Protein AF-A0A645HSI7-F1 (afdb_monomer_lite)

Secondary structure (DSSP, 8-state):
--HHHHHHHTTS------HHHHHHHHHTTSS-----TT--------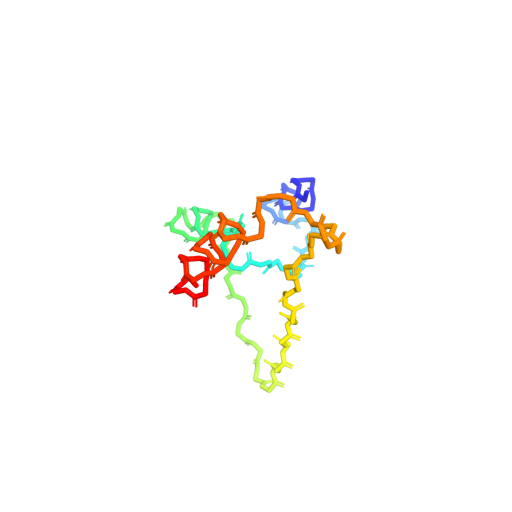----TT-TTHHHHHHHHHHHTT-

Radius of gyration: 17.2 Å; chains: 1; bounding box: 34×27×44 Å

Structure (mmCIF, N/CA/C/O backbone):
data_AF-A0A645HSI7-F1
#
_entry.id   AF-A0A645HSI7-F1
#
loop_
_atom_site.group_PDB
_atom_site.id
_atom_site.type_symbol
_atom_site.label_atom_id
_atom_site.label_alt_id
_atom_site.label_comp_id
_atom_site.label_asym_id
_atom_site.label_entity_id
_atom_site.label_seq_id
_atom_site.pdbx_PDB_ins_code
_atom_site.Cartn_x
_atom_site.Cartn_y
_atom_site.Cartn_z
_atom_site.occupancy
_atom_site.B_iso_or_equiv
_atom_site.auth_seq_id
_atom_site.auth_comp_id
_atom_site.auth_asym_id
_atom_site.auth_atom_id
_atom_site.pdbx_PDB_model_num
ATOM 1 N N . MET A 1 1 ? -7.816 8.292 -4.190 1.00 60.50 1 MET A N 1
ATOM 2 C CA . MET A 1 1 ? -8.412 7.647 -2.996 1.00 60.50 1 MET A CA 1
ATOM 3 C C . MET A 1 1 ? -8.259 8.506 -1.728 1.00 60.50 1 MET A C 1
ATOM 5 O O . MET A 1 1 ? -7.936 7.982 -0.674 1.00 60.50 1 MET A O 1
ATOM 9 N N . ASN A 1 2 ? -8.487 9.827 -1.798 1.00 80.38 2 ASN A N 1
ATOM 10 C CA . ASN A 1 2 ? -8.302 10.711 -0.631 1.00 80.38 2 ASN A CA 1
ATOM 11 C C . ASN A 1 2 ? -9.613 11.025 0.099 1.00 80.38 2 ASN A C 1
ATOM 13 O O . ASN A 1 2 ? -9.621 11.072 1.322 1.00 80.38 2 ASN A O 1
ATOM 17 N N . VAL A 1 3 ? -10.726 11.167 -0.628 1.00 91.94 3 VAL A N 1
ATOM 18 C CA . VAL A 1 3 ? -12.028 11.523 -0.034 1.00 91.94 3 VAL A CA 1
ATOM 19 C C . VAL A 1 3 ? -12.536 10.436 0.915 1.00 91.94 3 VAL A C 1
ATOM 21 O O . VAL A 1 3 ? -12.876 10.733 2.051 1.00 91.94 3 VAL A O 1
ATOM 24 N N . ILE A 1 4 ? -12.510 9.166 0.495 1.00 91.62 4 ILE A N 1
ATOM 25 C CA . ILE A 1 4 ? -12.956 8.042 1.337 1.00 91.62 4 ILE A CA 1
ATOM 26 C C . ILE A 1 4 ? -12.111 7.947 2.617 1.00 91.62 4 ILE A C 1
ATOM 28 O O . ILE A 1 4 ? -12.655 7.805 3.710 1.00 91.62 4 ILE A O 1
ATOM 32 N N . LYS A 1 5 ? -10.783 8.092 2.499 1.00 91.88 5 LYS A N 1
ATOM 33 C CA . LYS A 1 5 ? -9.872 8.114 3.651 1.00 91.88 5 LYS A CA 1
ATOM 34 C C . LYS A 1 5 ? -10.207 9.267 4.603 1.00 91.88 5 LYS A C 1
ATOM 36 O O . LYS A 1 5 ? -10.287 9.048 5.804 1.00 91.88 5 LYS A O 1
ATOM 41 N N . TYR A 1 6 ? -10.448 10.465 4.066 1.00 93.12 6 TYR A N 1
ATOM 42 C CA . TYR A 1 6 ? -10.867 11.632 4.844 1.00 93.12 6 TYR A CA 1
ATOM 43 C C . TYR A 1 6 ? -12.161 11.380 5.620 1.00 93.12 6 TYR A C 1
ATOM 45 O O . TYR A 1 6 ? -12.165 11.531 6.835 1.00 93.12 6 TYR A O 1
ATOM 53 N N . LEU A 1 7 ? -13.215 10.913 4.952 1.00 94.25 7 LEU A N 1
ATOM 54 C CA . LEU A 1 7 ? -14.505 10.632 5.588 1.00 94.25 7 LEU A CA 1
ATOM 55 C C . LEU A 1 7 ? -14.396 9.561 6.681 1.00 94.25 7 LEU A C 1
ATOM 57 O O . LEU A 1 7 ? -14.957 9.722 7.759 1.00 94.25 7 LEU A O 1
ATOM 61 N N . THR A 1 8 ? -13.607 8.511 6.446 1.00 94.38 8 THR A N 1
ATOM 62 C CA . THR A 1 8 ? -13.367 7.452 7.444 1.00 94.38 8 THR A CA 1
ATOM 63 C C . THR A 1 8 ? -12.707 8.015 8.709 1.00 94.38 8 THR A C 1
ATOM 65 O O . THR A 1 8 ? -13.068 7.643 9.818 1.00 94.38 8 THR A O 1
ATOM 68 N N . MET A 1 9 ? -11.775 8.963 8.566 1.00 93.31 9 MET A N 1
ATOM 69 C CA . MET A 1 9 ? -11.153 9.645 9.712 1.00 93.31 9 MET A CA 1
ATOM 70 C C . MET A 1 9 ? -12.098 10.608 10.436 1.00 93.31 9 MET A C 1
ATOM 72 O O . MET A 1 9 ? -11.802 11.015 11.553 1.00 93.31 9 MET A O 1
ATOM 76 N N . GLN A 1 10 ? -13.189 11.028 9.794 1.00 95.19 10 GLN A N 1
ATOM 77 C CA . GLN A 1 10 ? -14.245 11.846 10.398 1.00 95.19 10 GLN A CA 1
ATOM 78 C C . GLN A 1 10 ? -15.381 10.984 10.966 1.00 95.19 10 GLN A C 1
ATOM 80 O O . GLN A 1 10 ? -16.497 11.470 11.116 1.00 95.19 10 GLN A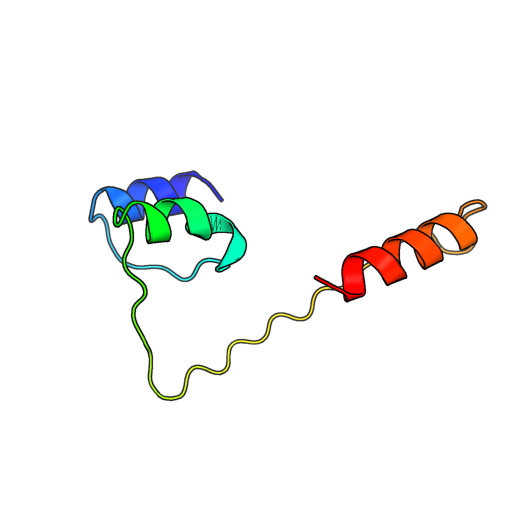 O 1
ATOM 85 N N . ASP A 1 11 ? -15.114 9.701 11.233 1.00 92.19 11 ASP A N 1
ATOM 86 C CA . ASP A 1 11 ? -16.079 8.743 11.784 1.00 92.19 11 ASP A CA 1
ATOM 87 C C . ASP A 1 11 ? -17.336 8.546 10.910 1.00 92.19 11 ASP A C 1
ATOM 89 O O . ASP A 1 11 ? -18.384 8.101 11.364 1.00 92.19 11 ASP A O 1
ATOM 93 N N . CYS A 1 12 ? -17.241 8.838 9.606 1.00 94.94 12 CYS A N 1
ATOM 94 C CA . CYS A 1 12 ? -18.360 8.694 8.667 1.00 94.94 12 CYS A CA 1
ATOM 95 C C . CYS A 1 12 ? -18.551 7.247 8.160 1.00 94.94 12 CYS A C 1
ATOM 97 O O 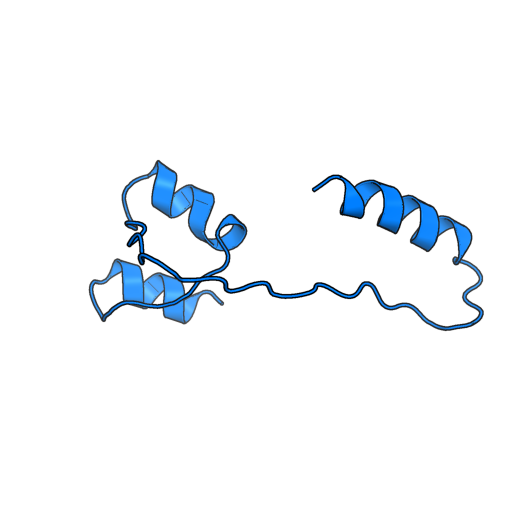. CYS A 1 12 ? -19.232 7.036 7.156 1.00 94.94 12 CYS A O 1
ATOM 99 N N . GLY A 1 13 ? -17.925 6.252 8.799 1.00 93.06 13 GLY A N 1
ATOM 100 C CA . GLY A 1 13 ? -18.056 4.832 8.462 1.00 93.06 13 GLY A CA 1
ATOM 101 C C . GLY A 1 13 ? -16.732 4.065 8.418 1.00 93.06 13 GLY A C 1
ATOM 102 O O . GLY A 1 13 ? -15.687 4.557 8.835 1.00 93.06 13 GLY A O 1
ATOM 103 N N . ILE A 1 14 ? -16.787 2.838 7.887 1.00 93.56 14 ILE A N 1
ATOM 104 C CA . ILE A 1 14 ? -15.641 1.933 7.705 1.00 93.56 14 ILE A CA 1
ATOM 105 C C . ILE A 1 14 ? -15.462 1.582 6.225 1.00 93.56 14 ILE A C 1
ATOM 107 O O . ILE A 1 14 ? -16.414 1.604 5.447 1.00 93.56 14 ILE A O 1
ATOM 111 N N . THR A 1 15 ? -14.239 1.252 5.817 1.00 92.25 15 THR A N 1
ATOM 112 C CA . THR A 1 15 ? -13.920 0.959 4.414 1.00 92.25 15 THR A CA 1
ATOM 113 C C . THR A 1 15 ? -12.712 0.027 4.294 1.00 92.25 15 THR A C 1
ATOM 115 O O . THR A 1 15 ? -11.980 -0.182 5.263 1.00 92.25 15 THR A O 1
ATOM 118 N N . PHE A 1 16 ? -12.477 -0.491 3.090 1.00 89.62 16 PHE A N 1
ATOM 119 C CA . PHE A 1 16 ? -11.278 -1.244 2.735 1.00 89.62 16 PHE A CA 1
ATOM 120 C C . PHE A 1 16 ? -10.296 -0.325 2.008 1.00 89.62 16 PHE A C 1
ATOM 122 O O . PHE A 1 16 ? -10.634 0.293 0.999 1.00 89.62 16 PHE A O 1
ATOM 129 N N . LEU A 1 17 ? -9.069 -0.234 2.516 1.00 88.50 17 LEU A N 1
ATOM 130 C CA . LEU A 1 17 ? -7.995 0.561 1.926 1.00 88.50 17 LEU A CA 1
ATOM 131 C C . LEU A 1 17 ? -6.717 -0.272 1.875 1.00 88.50 17 LEU A C 1
ATOM 133 O O . LEU A 1 17 ? -6.458 -1.070 2.775 1.00 88.50 17 LEU A O 1
ATOM 137 N N . TYR A 1 18 ? -5.900 -0.050 0.843 1.00 87.12 18 TYR A N 1
ATOM 138 C CA . TYR A 1 18 ? -4.548 -0.602 0.794 1.00 87.12 18 TYR A CA 1
ATOM 139 C C . TYR A 1 18 ? -3.745 -0.111 1.996 1.00 87.12 18 TYR A C 1
ATOM 141 O O . TYR A 1 18 ? -3.702 1.091 2.262 1.00 87.12 18 TYR A O 1
ATOM 149 N N . GLU A 1 19 ? -3.063 -1.028 2.679 1.00 85.12 19 GLU A N 1
ATOM 150 C CA . GLU A 1 19 ? -2.302 -0.723 3.895 1.00 85.12 19 GLU A CA 1
ATOM 151 C C . GLU A 1 19 ? -1.253 0.376 3.657 1.00 85.12 19 GLU A C 1
ATOM 153 O O . GLU A 1 19 ? -1.148 1.322 4.438 1.00 85.12 19 GLU A O 1
ATOM 158 N N . ALA A 1 20 ? -0.579 0.343 2.502 1.00 86.50 20 ALA A N 1
ATOM 159 C CA . ALA A 1 20 ? 0.377 1.371 2.090 1.00 86.50 20 ALA A CA 1
ATOM 160 C C . ALA A 1 20 ? -0.231 2.789 2.008 1.00 86.50 20 ALA A C 1
ATOM 162 O O . ALA A 1 20 ? 0.460 3.771 2.268 1.00 86.50 20 ALA A O 1
ATOM 163 N N . ALA A 1 21 ? -1.524 2.921 1.691 1.00 88.31 21 ALA A N 1
ATOM 164 C CA . ALA A 1 21 ? -2.195 4.215 1.533 1.00 88.31 21 ALA A CA 1
ATOM 165 C C . ALA A 1 21 ? -2.649 4.854 2.863 1.00 88.31 21 ALA A C 1
ATOM 167 O O . ALA A 1 21 ? -3.017 6.037 2.880 1.00 88.31 21 ALA A O 1
ATOM 168 N N . VAL A 1 22 ? -2.646 4.078 3.955 1.00 91.75 22 VAL A N 1
ATOM 169 C CA . VAL A 1 22 ? -3.088 4.491 5.301 1.00 91.75 22 VAL A CA 1
ATOM 170 C C . VAL A 1 22 ? -2.008 4.333 6.374 1.00 91.75 22 VAL A C 1
ATOM 172 O O . VAL A 1 22 ? -2.282 4.567 7.548 1.00 91.75 22 VAL A O 1
ATOM 175 N N . LYS A 1 23 ? -0.781 3.942 6.001 1.00 92.00 23 LYS A N 1
ATOM 176 C CA . LYS A 1 23 ? 0.316 3.666 6.943 1.00 92.00 23 LYS A CA 1
ATOM 177 C C . LYS A 1 23 ? 0.545 4.815 7.931 1.00 92.00 23 LYS A C 1
ATOM 179 O O . LYS A 1 23 ? 0.559 4.591 9.136 1.00 92.00 23 LYS A O 1
ATOM 184 N N . LYS A 1 24 ? 0.621 6.050 7.424 1.00 93.00 24 LYS A N 1
ATOM 185 C CA . LYS A 1 24 ? 0.780 7.257 8.247 1.00 93.00 24 LYS A CA 1
ATOM 186 C C . LYS A 1 24 ? -0.384 7.438 9.226 1.00 93.00 24 LYS A C 1
ATOM 188 O O . LYS A 1 24 ? -0.175 7.694 10.403 1.00 93.00 24 LYS A O 1
ATOM 193 N N . GLU A 1 25 ? -1.619 7.301 8.752 1.00 93.50 25 GLU A N 1
ATOM 194 C CA . GLU A 1 25 ? -2.817 7.433 9.585 1.00 93.50 25 GLU A CA 1
ATOM 195 C C . GLU A 1 25 ? -2.907 6.360 10.682 1.00 93.50 25 GLU A C 1
ATOM 197 O O . GLU A 1 25 ? -3.422 6.643 11.764 1.00 93.50 25 GLU A O 1
ATOM 202 N N . LEU A 1 26 ? -2.422 5.145 10.405 1.00 92.75 26 LEU A N 1
ATOM 203 C CA . LEU A 1 26 ? -2.332 4.056 11.380 1.00 92.75 26 LEU A CA 1
ATOM 204 C C . LEU A 1 26 ? -1.260 4.347 12.442 1.00 92.75 26 LEU A C 1
ATOM 206 O O . LEU A 1 26 ? -1.531 4.192 13.631 1.00 92.75 26 LEU A O 1
ATOM 210 N N . GLU A 1 27 ? -0.074 4.811 12.030 1.00 94.38 27 GLU A N 1
ATOM 211 C CA . GLU A 1 27 ? 1.017 5.215 12.934 1.00 94.38 27 GLU A CA 1
ATOM 212 C C . GLU A 1 27 ? 0.594 6.376 13.852 1.00 94.38 27 GLU A C 1
ATOM 214 O O . GLU A 1 27 ? 0.831 6.347 15.059 1.00 94.38 27 GLU A O 1
ATOM 219 N N . GLU A 1 28 ? -0.120 7.359 13.301 1.00 95.50 28 GLU A N 1
ATOM 220 C CA . GLU A 1 28 ? -0.665 8.513 14.029 1.00 95.50 28 GLU A CA 1
ATOM 221 C C . GLU A 1 28 ? -1.949 8.191 14.819 1.00 95.50 28 GLU A C 1
ATOM 223 O O . GLU A 1 28 ? -2.517 9.080 15.452 1.00 95.50 28 GLU A O 1
ATOM 228 N N . LYS A 1 29 ? -2.434 6.940 14.785 1.00 92.44 29 LYS A N 1
ATOM 229 C CA . LYS A 1 29 ? -3.680 6.477 15.433 1.00 92.44 29 LYS A CA 1
ATOM 230 C C . LYS A 1 29 ? -4.946 7.245 15.020 1.00 92.44 29 LYS A C 1
ATOM 232 O O . LYS A 1 29 ? -5.947 7.213 15.733 1.00 92.44 29 LYS A O 1
ATOM 237 N N . ARG A 1 30 ? -4.928 7.909 13.860 1.00 93.69 30 ARG A N 1
ATOM 238 C CA . ARG A 1 30 ? -6.099 8.584 13.268 1.00 93.69 30 ARG A CA 1
ATOM 239 C C . ARG A 1 30 ? -7.038 7.608 12.564 1.00 93.69 30 ARG A C 1
ATOM 241 O O . ARG A 1 30 ? -8.215 7.902 12.398 1.00 93.69 30 ARG A O 1
ATOM 248 N N . LEU A 1 31 ? -6.518 6.452 12.154 1.00 93.75 31 LEU A N 1
ATOM 249 C CA . LEU A 1 31 ? -7.297 5.310 11.685 1.00 93.75 31 LEU A CA 1
ATOM 250 C C . LEU A 1 31 ? -6.959 4.076 12.517 1.00 93.75 31 LEU A C 1
ATOM 252 O O . LEU A 1 31 ? -5.856 3.944 13.048 1.00 93.75 31 LEU A O 1
ATOM 256 N N . LYS A 1 32 ? -7.908 3.143 12.593 1.00 92.31 32 LYS A N 1
ATOM 257 C CA . LYS A 1 32 ? -7.735 1.858 13.270 1.00 92.31 32 LYS A CA 1
ATOM 258 C C . LYS A 1 32 ? -8.024 0.719 12.302 1.00 92.31 32 LYS A C 1
ATOM 260 O O . LYS A 1 32 ? -9.079 0.683 11.676 1.00 92.31 32 LYS A O 1
ATOM 265 N N . LYS A 1 33 ? -7.095 -0.235 12.208 1.00 91.00 33 LYS A N 1
ATOM 266 C CA . LYS A 1 33 ? -7.296 -1.476 11.453 1.00 91.00 33 LYS A CA 1
ATOM 267 C C . LYS A 1 33 ? -8.304 -2.365 12.187 1.00 91.00 33 LYS A C 1
ATOM 269 O O . LYS A 1 33 ? -8.170 -2.595 13.389 1.00 91.00 33 LYS A O 1
ATOM 274 N N . ILE A 1 34 ? -9.298 -2.867 11.458 1.00 91.06 34 ILE A N 1
ATOM 275 C CA . ILE A 1 34 ? -10.255 -3.864 11.948 1.00 91.06 34 ILE A CA 1
ATOM 276 C C . ILE A 1 34 ? -9.793 -5.230 11.441 1.00 91.06 34 ILE A C 1
ATOM 278 O O . ILE A 1 34 ? -9.746 -5.462 10.234 1.00 91.06 34 ILE A O 1
ATOM 282 N N . THR A 1 35 ? -9.423 -6.125 12.358 1.00 85.88 35 THR A N 1
ATOM 283 C CA . THR A 1 35 ? -9.017 -7.492 12.010 1.00 85.88 35 THR A CA 1
ATOM 284 C C . THR A 1 35 ? -10.255 -8.343 11.762 1.00 85.88 35 THR A C 1
ATOM 286 O O . THR A 1 35 ? -11.015 -8.623 12.688 1.00 85.88 35 THR A O 1
ATOM 289 N N . LEU A 1 36 ? -10.444 -8.770 10.517 1.00 85.25 36 LEU A N 1
ATOM 290 C CA . LEU A 1 36 ? -11.491 -9.709 10.132 1.00 85.25 36 LEU A CA 1
ATOM 291 C C . LEU A 1 36 ? -10.904 -11.124 10.138 1.00 85.25 36 LEU A C 1
ATOM 293 O O . LEU A 1 36 ? -9.904 -11.380 9.467 1.00 85.25 36 LEU A O 1
ATOM 297 N N . LYS A 1 37 ? -11.499 -12.030 10.922 1.00 80.44 37 LYS A N 1
ATOM 298 C CA . LYS A 1 37 ? -11.168 -13.458 10.847 1.00 80.44 37 LYS A CA 1
ATOM 299 C C . LYS A 1 37 ? -11.636 -13.950 9.472 1.00 80.44 37 LYS A C 1
ATOM 301 O O . LYS A 1 37 ? -12.769 -13.676 9.097 1.00 80.44 37 LYS A O 1
ATOM 306 N N . ASP A 1 38 ? -10.737 -14.585 8.725 1.00 80.38 38 ASP A N 1
ATOM 307 C CA . ASP A 1 38 ? -10.991 -15.221 7.418 1.00 80.38 38 ASP A CA 1
ATOM 308 C C . ASP A 1 38 ? -11.085 -14.296 6.189 1.00 80.38 38 ASP A C 1
ATOM 310 O O . ASP A 1 38 ? -11.537 -14.708 5.120 1.00 80.38 38 ASP A O 1
ATOM 314 N N . LEU A 1 39 ? -10.597 -13.056 6.283 1.00 74.50 39 LEU A N 1
ATOM 315 C CA . LEU A 1 39 ? -10.512 -12.174 5.119 1.00 74.50 39 LEU A CA 1
ATOM 316 C C . LEU A 1 39 ? -9.237 -12.435 4.301 1.00 74.50 39 LEU A C 1
ATOM 318 O O . LEU A 1 39 ? -8.177 -11.892 4.609 1.00 74.50 39 LEU A O 1
ATOM 322 N N . ASN A 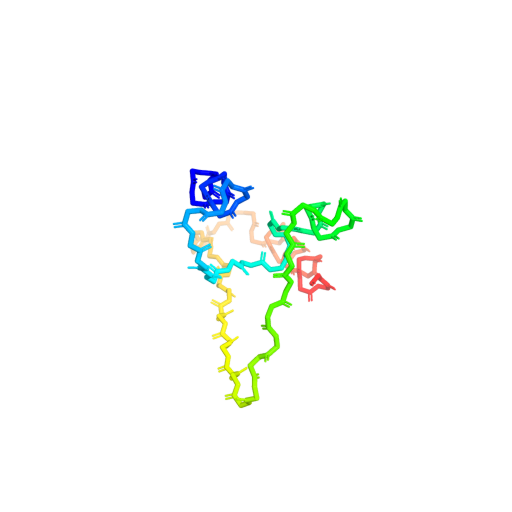1 40 ? -9.356 -13.210 3.222 1.00 67.62 40 ASN A N 1
ATOM 323 C CA . ASN A 1 40 ? -8.289 -13.388 2.235 1.00 67.62 40 ASN A CA 1
ATOM 324 C C . ASN A 1 40 ? -8.551 -12.532 0.982 1.00 67.62 40 ASN A C 1
ATOM 326 O O . ASN A 1 40 ? -8.991 -13.039 -0.048 1.00 67.62 40 ASN A O 1
ATOM 330 N N . ILE A 1 41 ? -8.338 -11.215 1.084 1.00 72.25 41 ILE A N 1
ATOM 331 C CA . ILE A 1 41 ? -8.384 -10.314 -0.078 1.00 72.25 41 ILE A CA 1
ATOM 332 C C . ILE A 1 41 ? -6.964 -10.158 -0.615 1.00 72.25 41 ILE A C 1
ATOM 334 O O . ILE A 1 41 ? -6.152 -9.435 -0.040 1.00 72.25 41 ILE A O 1
ATOM 338 N N . GLN A 1 42 ? -6.692 -10.814 -1.739 1.00 67.50 42 GLN A N 1
ATOM 339 C CA . GLN A 1 42 ? -5.481 -10.612 -2.521 1.00 67.50 42 GLN A CA 1
ATOM 340 C C . GLN A 1 42 ? -5.848 -9.846 -3.794 1.00 67.50 42 GLN A C 1
ATOM 342 O O . GLN A 1 42 ? -6.702 -10.278 -4.567 1.00 67.50 42 GLN A O 1
ATOM 347 N N . HIS A 1 43 ? -5.226 -8.686 -3.994 1.00 72.31 43 HIS A N 1
ATOM 348 C CA . HIS A 1 43 ? -5.304 -7.961 -5.257 1.00 72.31 43 HIS A CA 1
ATOM 349 C C . HIS A 1 43 ? -4.011 -8.184 -6.027 1.00 72.31 43 HIS A C 1
ATOM 351 O O . HIS A 1 43 ? -2.956 -7.703 -5.617 1.00 72.31 43 HIS A O 1
ATOM 357 N N . ASP A 1 44 ? -4.106 -8.891 -7.149 1.00 75.44 44 ASP A N 1
ATOM 358 C CA . ASP A 1 44 ? -2.972 -9.062 -8.046 1.00 75.44 44 ASP A CA 1
ATOM 359 C C . ASP A 1 44 ? -2.667 -7.728 -8.741 1.00 75.44 44 ASP A C 1
ATOM 361 O O . ASP A 1 44 ? -3.512 -7.142 -9.424 1.00 75.44 44 ASP A O 1
ATOM 365 N N . MET A 1 45 ? -1.446 -7.227 -8.557 1.00 79.19 45 MET A N 1
ATOM 366 C CA . MET A 1 45 ? -0.948 -6.065 -9.287 1.00 79.19 45 MET A CA 1
ATOM 367 C C . MET A 1 45 ? -0.256 -6.522 -10.567 1.00 79.19 45 MET A C 1
ATOM 369 O O . MET A 1 45 ? 0.666 -7.333 -10.534 1.00 79.19 45 MET A O 1
ATOM 373 N N . THR A 1 46 ? -0.684 -5.976 -11.705 1.00 88.19 46 THR A N 1
ATOM 374 C CA . THR A 1 46 ? -0.068 -6.258 -13.008 1.00 88.19 46 THR A CA 1
ATOM 375 C C . THR A 1 46 ? 0.734 -5.049 -13.477 1.00 88.19 46 THR A C 1
ATOM 377 O O . THR A 1 46 ? 0.203 -3.942 -13.555 1.00 88.19 46 THR A O 1
ATOM 380 N N . PHE A 1 47 ? 2.002 -5.265 -13.825 1.00 89.56 47 PHE A N 1
ATOM 381 C CA . PHE A 1 47 ? 2.855 -4.251 -14.440 1.00 89.56 47 PHE A CA 1
ATOM 382 C C . PHE A 1 47 ? 2.789 -4.397 -15.967 1.00 89.56 47 PHE A C 1
ATOM 384 O O . PHE A 1 47 ? 3.152 -5.441 -16.505 1.00 89.56 47 PHE A O 1
ATOM 391 N N . ILE A 1 48 ? 2.277 -3.380 -16.667 1.00 91.69 48 ILE A N 1
ATOM 392 C CA . ILE A 1 48 ? 1.990 -3.441 -18.110 1.00 91.69 48 ILE A CA 1
ATOM 393 C C . ILE A 1 48 ? 2.790 -2.362 -18.838 1.00 91.69 48 ILE A C 1
ATOM 395 O O . ILE A 1 48 ? 2.779 -1.199 -18.440 1.00 91.69 48 ILE A O 1
ATOM 399 N N . TRP A 1 49 ? 3.429 -2.734 -19.947 1.00 93.19 49 TRP A N 1
ATOM 400 C CA . TRP A 1 49 ? 4.089 -1.803 -20.861 1.00 93.19 49 TRP A CA 1
ATOM 401 C C . TRP A 1 49 ? 3.845 -2.181 -22.324 1.00 93.19 49 TRP A C 1
ATOM 403 O O . TRP A 1 49 ? 3.310 -3.244 -22.649 1.00 93.19 49 TRP A O 1
ATOM 413 N N . ARG A 1 50 ? 4.212 -1.277 -23.238 1.00 94.56 50 ARG A N 1
ATOM 414 C CA . ARG A 1 50 ? 4.002 -1.480 -24.674 1.00 94.56 50 ARG A CA 1
ATOM 415 C C . ARG A 1 50 ? 4.859 -2.642 -25.178 1.00 94.56 50 ARG A C 1
ATOM 417 O O . ARG A 1 50 ? 6.083 -2.607 -25.057 1.00 94.56 50 ARG A O 1
ATOM 424 N N . LYS A 1 51 ? 4.224 -3.616 -25.834 1.00 91.12 51 LYS A N 1
ATOM 425 C CA . LYS A 1 51 ? 4.926 -4.687 -26.554 1.00 91.12 51 LYS A CA 1
ATOM 426 C C . LYS A 1 51 ? 5.913 -4.086 -27.564 1.00 91.12 51 LYS A C 1
ATOM 428 O O . LYS A 1 51 ? 5.574 -3.132 -28.266 1.00 91.12 51 LYS A O 1
ATOM 433 N N . ASN A 1 52 ? 7.120 -4.650 -27.637 1.00 92.44 52 ASN A N 1
ATOM 434 C CA . ASN A 1 52 ? 8.222 -4.162 -28.478 1.00 92.44 52 ASN A CA 1
ATOM 435 C C . ASN A 1 52 ? 8.636 -2.715 -28.143 1.00 92.44 52 ASN A C 1
ATOM 437 O O . ASN A 1 52 ? 8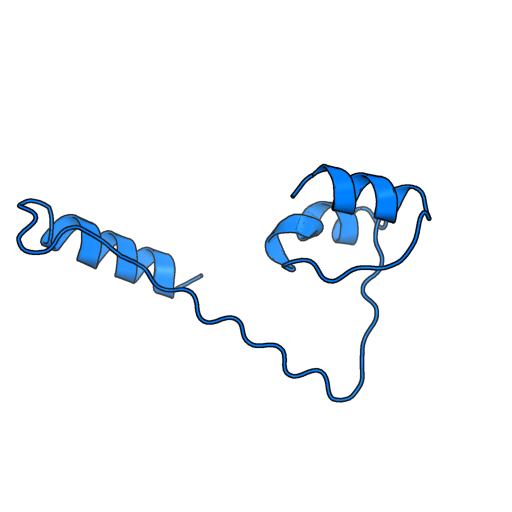.908 -1.895 -29.025 1.00 92.44 52 ASN A O 1
ATOM 441 N N . SER A 1 53 ? 8.618 -2.357 -26.859 1.00 93.94 53 SER A N 1
ATOM 442 C CA . SER A 1 53 ? 9.253 -1.126 -26.399 1.00 93.94 53 SER A CA 1
ATOM 443 C C . SER A 1 53 ? 10.770 -1.226 -26.568 1.00 93.94 53 SER A C 1
ATOM 445 O O . SER A 1 53 ? 11.362 -2.246 -26.220 1.00 93.94 53 SER A O 1
ATOM 447 N N . VAL A 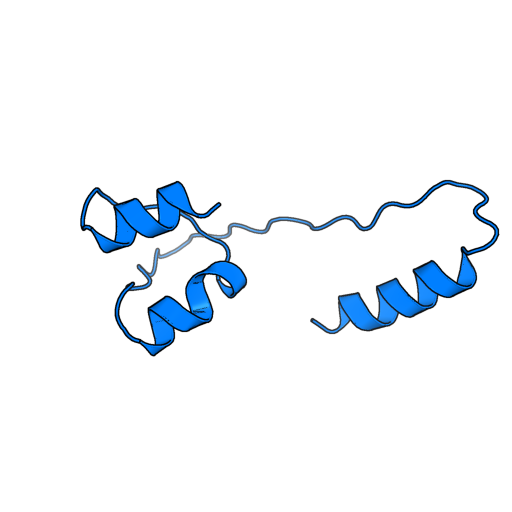1 54 ? 11.414 -0.147 -27.020 1.00 95.62 54 VAL A N 1
ATOM 448 C CA . VAL A 1 54 ? 12.887 -0.035 -26.984 1.00 95.62 54 VAL A CA 1
ATOM 449 C C . VAL A 1 54 ? 13.422 0.035 -25.548 1.00 95.62 54 VAL A C 1
ATOM 451 O O . VAL A 1 54 ? 14.604 -0.165 -25.318 1.00 95.62 54 VAL A O 1
ATOM 454 N N . PHE A 1 55 ? 12.538 0.279 -24.577 1.00 95.81 55 PHE A N 1
ATOM 455 C CA . PHE A 1 55 ? 12.834 0.345 -23.147 1.00 95.81 55 PHE A CA 1
ATOM 456 C C . PHE A 1 55 ? 12.510 -0.961 -22.410 1.00 95.81 55 PHE A C 1
ATOM 458 O O . PHE A 1 55 ? 12.266 -0.925 -21.209 1.00 95.81 55 PHE A O 1
ATOM 465 N N . THR A 1 56 ? 12.432 -2.099 -23.110 1.00 94.25 56 THR A N 1
ATOM 466 C CA . THR A 1 56 ? 12.096 -3.387 -22.473 1.00 94.25 56 THR A CA 1
ATOM 467 C C . THR A 1 56 ? 13.048 -3.695 -21.316 1.00 94.25 56 THR A C 1
ATOM 469 O O . THR A 1 56 ? 12.576 -3.904 -20.205 1.00 94.25 56 THR A O 1
ATOM 472 N N . ASP A 1 57 ? 14.358 -3.561 -21.532 1.00 94.38 57 ASP A N 1
ATOM 473 C CA . ASP A 1 57 ? 15.367 -3.816 -20.495 1.00 94.38 57 ASP A CA 1
ATOM 474 C C . ASP A 1 57 ? 15.191 -2.901 -19.270 1.00 94.38 57 ASP A C 1
ATOM 476 O O . ASP A 1 57 ? 15.315 -3.337 -18.128 1.00 94.38 57 ASP A O 1
ATOM 480 N N . TYR A 1 58 ? 14.833 -1.631 -19.491 1.00 95.19 58 TYR A N 1
ATOM 481 C CA . TYR A 1 58 ? 14.544 -0.691 -18.405 1.00 95.19 58 TYR A CA 1
ATOM 482 C C . TYR A 1 58 ? 13.303 -1.102 -17.605 1.00 95.19 58 TYR A C 1
ATOM 484 O O . TYR A 1 58 ? 13.314 -1.038 -16.376 1.00 95.19 58 TYR A O 1
ATOM 492 N N . TYR A 1 59 ? 12.231 -1.519 -18.284 1.00 94.88 59 TYR A N 1
ATOM 493 C CA . TYR A 1 59 ? 11.015 -1.974 -17.613 1.00 94.88 59 TYR A CA 1
ATOM 494 C C . TYR A 1 59 ? 11.232 -3.276 -16.845 1.00 94.88 59 TYR A C 1
ATOM 496 O O . TYR A 1 59 ? 10.676 -3.416 -15.759 1.00 94.88 59 TYR A O 1
ATOM 504 N N . ASP A 1 60 ? 12.071 -4.179 -17.350 1.00 91.75 60 ASP A N 1
ATOM 505 C CA . ASP A 1 60 ? 12.434 -5.406 -16.642 1.00 91.75 60 ASP A CA 1
ATOM 506 C C . ASP A 1 60 ? 13.234 -5.107 -15.367 1.00 91.75 60 ASP A C 1
ATOM 508 O O . ASP A 1 60 ? 12.920 -5.646 -14.304 1.00 91.75 60 ASP A O 1
ATOM 512 N N . GLU A 1 61 ? 14.223 -4.210 -15.427 1.00 94.31 61 GLU A N 1
ATOM 513 C CA . GLU A 1 61 ? 14.956 -3.772 -14.230 1.00 94.31 61 GLU A CA 1
ATOM 514 C C . GLU A 1 61 ? 14.039 -3.058 -13.229 1.00 94.31 61 GLU A C 1
ATOM 516 O O . GLU A 1 61 ? 14.061 -3.352 -12.031 1.00 94.31 61 GLU A O 1
ATOM 521 N N . LEU A 1 62 ? 13.157 -2.180 -13.712 1.00 93.12 62 LEU A N 1
ATOM 522 C CA . LEU A 1 62 ? 12.170 -1.510 -12.870 1.00 93.12 62 LEU A CA 1
ATOM 523 C C . LEU A 1 62 ? 11.216 -2.516 -12.213 1.00 93.12 62 LEU A C 1
ATOM 525 O O . LEU A 1 62 ? 10.924 -2.401 -11.024 1.00 93.12 62 LEU A O 1
ATOM 529 N N . PHE A 1 63 ? 10.763 -3.531 -12.948 1.00 91.38 63 PHE A N 1
ATOM 530 C CA . PHE A 1 63 ? 9.902 -4.576 -12.408 1.00 91.38 63 PHE A CA 1
ATOM 531 C C . PHE A 1 63 ? 10.611 -5.402 -11.330 1.00 91.38 63 PHE A C 1
ATOM 533 O O . PHE A 1 63 ? 10.006 -5.692 -10.299 1.00 91.38 63 PHE A O 1
ATOM 540 N N . LYS A 1 64 ? 11.897 -5.737 -11.508 1.00 90.75 64 LYS A N 1
ATOM 541 C CA . LYS A 1 64 ? 12.691 -6.424 -10.473 1.00 90.75 64 LYS A CA 1
ATOM 542 C C . LYS A 1 64 ? 12.764 -5.608 -9.183 1.00 90.75 64 LYS A C 1
ATOM 544 O O . LYS A 1 64 ? 12.606 -6.182 -8.110 1.00 90.75 64 LYS A O 1
ATOM 549 N N . ILE A 1 65 ? 12.955 -4.291 -9.286 1.00 89.69 65 ILE A N 1
ATOM 550 C CA . ILE A 1 65 ? 12.956 -3.386 -8.128 1.00 89.69 65 ILE A CA 1
ATOM 551 C C . ILE A 1 65 ? 11.577 -3.378 -7.460 1.00 89.69 65 ILE A C 1
ATOM 553 O O . ILE A 1 65 ? 11.480 -3.511 -6.243 1.00 89.69 65 ILE A O 1
ATOM 557 N N . LEU A 1 66 ? 10.507 -3.257 -8.250 1.00 85.88 66 LEU A N 1
ATOM 558 C CA . LEU A 1 66 ? 9.136 -3.183 -7.741 1.00 85.88 66 LEU A CA 1
ATOM 559 C C . LEU A 1 66 ? 8.647 -4.497 -7.121 1.00 85.88 66 LEU A C 1
ATOM 561 O O . LEU A 1 66 ? 7.861 -4.452 -6.186 1.00 85.88 66 LEU A O 1
ATOM 565 N N . LYS A 1 67 ? 9.130 -5.653 -7.587 1.00 79.50 67 LYS A N 1
ATOM 566 C CA . LYS A 1 67 ? 8.767 -6.976 -7.050 1.00 79.50 67 LYS A CA 1
ATOM 567 C C . LYS A 1 67 ? 9.271 -7.218 -5.618 1.00 79.50 67 LYS A C 1
ATOM 569 O O . LYS A 1 67 ? 8.805 -8.144 -4.962 1.00 79.50 67 LYS A O 1
ATOM 574 N N . ILE A 1 68 ? 10.253 -6.444 -5.155 1.00 71.38 68 ILE A N 1
ATOM 575 C CA . ILE A 1 68 ? 10.817 -6.570 -3.801 1.00 71.38 68 ILE A CA 1
ATOM 576 C C . ILE A 1 68 ? 9.946 -5.842 -2.753 1.00 71.38 68 ILE A C 1
ATOM 578 O O . ILE A 1 68 ? 10.079 -6.125 -1.563 1.00 71.38 68 ILE A O 1
ATOM 582 N N . PHE A 1 69 ? 9.063 -4.933 -3.182 1.00 55.72 69 PHE A N 1
ATOM 583 C CA . PHE A 1 69 ? 8.107 -4.223 -2.321 1.00 55.72 69 PHE A CA 1
ATOM 584 C C . PHE A 1 69 ? 6.834 -5.036 -2.077 1.00 55.72 69 PHE A C 1
ATOM 586 O O . PHE A 1 69 ? 6.277 -4.885 -0.965 1.00 55.72 69 PHE A O 1
#

Sequence (69 aa):
MNVIKYLTMQDCGITFLYEAAVKKELEEKRLKKITLKDLNIQHDMTFIWRKNSVFTDYYDELFKILKIF

pLDDT: mean 88.03, std 8.8, range [55.72, 95.81]

Organism: NCBI:txid1076179

Foldseek 3Di:
DVVVVVCVLVVVDDDDDDCVVCVVVVVVVSDDDDDDPPDDDDDDDDDDDDPPDPCPVVSVVVVVVVVVD